Protein AF-C5BJY1-F1 (afdb_monomer_lite)

Secondary structure (DSSP, 8-state):
-THHHHHHHHHHHHHHHHHHHHHHHHHHHHHHHHHHHHHHHHHHHHHHHHHHHHT-S-HHHHHTTS-EE-SSS--EEEEE--SEEEEEETTEEEEEEEPPPEEEEEETTEEEEEES----

Organism: Teredinibacter turnerae (strain ATCC 39867 / T7901) (NCBI:txid377629)

Structure (mmCIF, N/CA/C/O backbone):
data_AF-C5BJY1-F1
#
_entry.id   AF-C5BJY1-F1
#
loop_
_atom_site.group_PDB
_atom_site.id
_atom_site.type_symbol
_atom_site.label_atom_id
_atom_site.label_alt_id
_atom_site.label_comp_id
_atom_site.label_asym_id
_atom_site.label_entity_id
_atom_site.label_seq_id
_atom_site.pdbx_PDB_ins_code
_atom_site.Cartn_x
_atom_site.Cartn_y
_atom_site.Cartn_z
_atom_site.occupancy
_atom_site.B_iso_or_equiv
_atom_site.auth_seq_id
_atom_site.auth_comp_id
_atom_site.auth_asym_id
_atom_site.auth_atom_id
_atom_site.pdbx_PDB_model_num
ATOM 1 N N . MET A 1 1 ? -63.557 2.359 29.647 1.00 51.09 1 MET A N 1
ATOM 2 C CA . MET A 1 1 ? -62.116 2.432 29.999 1.00 51.09 1 MET A CA 1
ATOM 3 C C . MET A 1 1 ? -61.158 1.785 28.974 1.0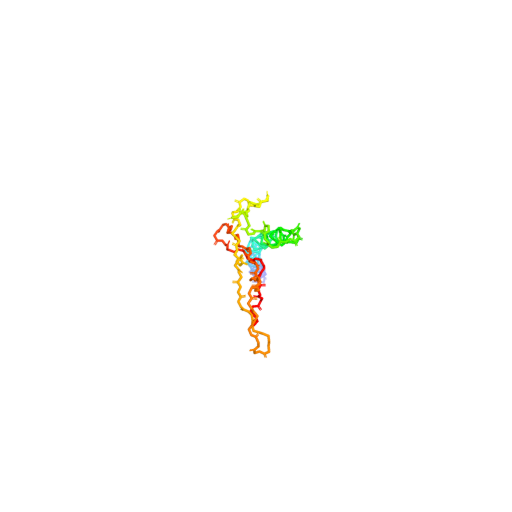0 51.09 1 MET A C 1
ATOM 5 O O . MET A 1 1 ? -59.962 1.796 29.220 1.00 51.09 1 MET A O 1
ATOM 9 N N . ARG A 1 2 ? -61.605 1.297 27.798 1.00 58.94 2 ARG A N 1
ATOM 10 C CA . ARG A 1 2 ? -60.735 0.612 26.803 1.00 58.94 2 ARG A CA 1
ATOM 11 C C . ARG A 1 2 ? -59.790 1.522 25.995 1.00 58.94 2 ARG A C 1
ATOM 13 O O . ARG A 1 2 ? -58.821 1.033 25.444 1.00 58.94 2 ARG A O 1
ATOM 20 N N . GLN A 1 3 ? -60.028 2.831 25.975 1.00 58.34 3 GLN A N 1
ATOM 21 C CA . GLN A 1 3 ? -59.289 3.786 25.134 1.00 58.34 3 GLN A CA 1
ATOM 22 C C . GLN A 1 3 ? -57.882 4.131 25.663 1.00 58.34 3 GLN A C 1
ATOM 24 O O . GLN A 1 3 ? -57.024 4.566 24.909 1.00 58.34 3 GLN A O 1
ATOM 29 N N . LYS A 1 4 ? -57.630 3.920 26.964 1.00 59.38 4 LYS A N 1
ATOM 30 C CA . LYS A 1 4 ? -56.322 4.182 27.592 1.00 59.38 4 LYS A CA 1
ATOM 31 C C . LYS A 1 4 ? -55.312 3.047 27.388 1.00 59.38 4 LYS A C 1
ATOM 33 O O . LYS A 1 4 ? -54.118 3.300 27.448 1.00 59.38 4 LYS A O 1
ATOM 38 N N . GLY A 1 5 ? -55.784 1.816 27.167 1.00 61.66 5 GLY A N 1
ATOM 39 C CA . GLY A 1 5 ? -54.913 0.653 26.952 1.00 61.66 5 GLY A CA 1
ATOM 40 C C . GLY A 1 5 ? -54.294 0.622 25.555 1.00 61.66 5 GLY A C 1
ATOM 41 O O . GLY A 1 5 ? -53.143 0.230 25.412 1.00 61.66 5 GLY A O 1
ATOM 42 N N . ASP A 1 6 ? -55.034 1.103 24.557 1.00 75.50 6 ASP A N 1
ATOM 43 C CA . ASP A 1 6 ? -54.599 1.137 23.156 1.00 75.50 6 ASP A CA 1
ATOM 44 C C . ASP A 1 6 ? -53.457 2.146 22.943 1.00 75.50 6 ASP A C 1
ATOM 46 O O . ASP A 1 6 ? -52.416 1.821 22.385 1.00 75.50 6 ASP A O 1
ATOM 50 N N . VAL A 1 7 ? -53.575 3.331 23.556 1.00 79.44 7 VAL A N 1
ATOM 51 C CA . VAL A 1 7 ? -52.530 4.374 23.554 1.00 79.44 7 VAL A CA 1
ATOM 52 C C . VAL A 1 7 ? -51.219 3.899 24.195 1.00 79.44 7 VAL A C 1
ATOM 54 O O . VAL A 1 7 ? -50.134 4.280 23.756 1.00 79.44 7 VAL A O 1
ATOM 57 N N . LEU A 1 8 ? -51.296 3.064 25.236 1.00 76.38 8 LEU A N 1
ATOM 58 C CA . LEU A 1 8 ? -50.106 2.506 25.885 1.00 76.38 8 LEU A CA 1
ATOM 59 C C . LEU A 1 8 ? -49.437 1.439 25.011 1.00 76.38 8 LEU A C 1
ATOM 61 O O . LEU A 1 8 ? -48.209 1.392 24.948 1.00 76.38 8 LEU A O 1
ATOM 65 N N . ALA A 1 9 ? -50.228 0.613 24.322 1.00 83.50 9 ALA A N 1
ATOM 66 C CA . ALA A 1 9 ? -49.716 -0.395 23.398 1.00 83.50 9 ALA A CA 1
ATOM 67 C C . ALA A 1 9 ? -49.049 0.250 22.173 1.00 83.50 9 ALA A C 1
ATOM 69 O O . ALA A 1 9 ? -47.955 -0.151 21.778 1.00 83.50 9 ALA A O 1
ATOM 70 N N . GLU A 1 10 ? -49.661 1.295 21.622 1.00 84.62 10 GLU A N 1
ATOM 71 C CA . GLU A 1 10 ? -49.144 2.017 20.461 1.00 84.62 10 GLU A CA 1
ATOM 72 C C . GLU A 1 10 ? -47.838 2.767 20.772 1.00 84.62 10 GLU A C 1
ATOM 74 O O . GLU A 1 10 ? -46.876 2.708 20.004 1.00 84.62 10 GLU A O 1
ATOM 79 N N . SER A 1 11 ? -47.742 3.368 21.963 1.00 88.19 11 SER A N 1
ATOM 80 C CA . SER A 1 11 ? -46.498 3.951 22.487 1.00 88.19 11 SER A CA 1
ATOM 81 C C . SER A 1 11 ? -45.375 2.912 22.627 1.00 88.19 11 SER A C 1
ATOM 83 O O . SER A 1 11 ? -44.235 3.156 22.220 1.00 88.19 11 SER A O 1
ATOM 85 N N . LEU A 1 12 ? -45.692 1.723 23.148 1.00 85.81 12 LEU A N 1
ATOM 86 C CA . LEU A 1 12 ? -44.715 0.653 23.357 1.00 85.81 12 LEU A CA 1
ATOM 87 C C . LEU A 1 12 ? -44.158 0.129 22.026 1.00 85.81 12 LEU A C 1
ATOM 89 O O . LEU A 1 12 ? -42.957 -0.118 21.915 1.00 85.81 12 LEU A O 1
ATOM 93 N N . ILE A 1 13 ? -45.004 0.040 20.999 1.00 89.56 13 ILE A N 1
ATOM 94 C CA . ILE A 1 13 ? -44.595 -0.311 19.634 1.00 89.56 13 ILE A CA 1
ATOM 95 C C . ILE A 1 13 ? -43.662 0.758 19.053 1.00 89.56 13 ILE A C 1
ATOM 97 O O . ILE A 1 13 ? -42.628 0.414 18.480 1.00 89.56 13 ILE A O 1
ATOM 101 N N . GLY A 1 14 ? -43.965 2.045 19.251 1.00 89.56 14 GLY A N 1
ATOM 102 C CA . GLY A 1 14 ? -43.097 3.141 18.810 1.00 89.56 14 GLY A CA 1
ATOM 103 C C . GLY A 1 14 ? -41.697 3.086 19.434 1.00 89.56 14 GLY A C 1
ATOM 104 O O . GLY A 1 14 ? -40.695 3.185 18.724 1.00 89.56 14 GLY A O 1
ATOM 105 N N . VAL A 1 15 ? -41.612 2.855 20.749 1.00 88.06 15 VAL A N 1
ATOM 106 C CA . VAL A 1 15 ? -40.328 2.716 21.462 1.00 88.06 15 VAL A CA 1
ATOM 107 C C . VAL A 1 15 ? -39.568 1.467 21.009 1.00 88.06 15 VAL A C 1
ATOM 109 O O . VAL A 1 15 ? -38.355 1.531 20.809 1.00 88.06 15 VAL A O 1
ATOM 112 N N . LEU A 1 16 ? -40.266 0.348 20.794 1.00 89.25 16 LEU A N 1
ATOM 113 C CA . LEU A 1 16 ? -39.666 -0.892 20.300 1.00 89.25 16 LEU A CA 1
ATOM 114 C C . LEU A 1 16 ? -39.041 -0.697 18.911 1.00 89.25 16 LEU A C 1
ATOM 116 O O . LEU A 1 16 ? -37.893 -1.080 18.689 1.00 89.25 16 LEU A O 1
ATOM 120 N N . LEU A 1 17 ? -39.769 -0.066 17.987 1.00 90.19 17 LEU A N 1
ATOM 121 C CA . LEU A 1 17 ? -39.278 0.211 16.637 1.00 90.19 17 LEU A CA 1
ATOM 122 C C . LEU A 1 17 ? -38.072 1.156 16.659 1.00 90.19 17 LEU A C 1
ATOM 124 O O . LEU A 1 17 ? -37.093 0.915 15.951 1.00 90.19 17 LEU A O 1
ATOM 128 N N . PHE A 1 18 ? -38.102 2.186 17.508 1.00 88.50 18 PHE A N 1
ATOM 129 C CA . PHE A 1 18 ? -36.979 3.110 17.663 1.00 88.50 18 PHE A CA 1
ATOM 130 C C . PHE A 1 18 ? -35.740 2.417 18.250 1.00 88.50 18 PHE A C 1
ATOM 132 O O . PHE A 1 18 ? -34.622 2.647 17.788 1.00 88.50 18 PHE A O 1
ATOM 139 N N . ALA A 1 19 ? -35.931 1.512 19.214 1.00 85.50 19 ALA A N 1
ATOM 140 C CA . ALA A 1 19 ? -34.852 0.716 19.790 1.00 85.50 19 ALA A CA 1
ATOM 141 C C . ALA A 1 19 ? -34.212 -0.225 18.754 1.00 85.50 19 ALA A C 1
ATOM 143 O O . ALA A 1 19 ? -32.987 -0.262 18.632 1.00 85.50 19 ALA A O 1
ATOM 144 N N . VAL A 1 20 ? -35.018 -0.939 17.958 1.00 85.81 20 VAL A N 1
ATOM 145 C CA . VAL A 1 20 ? -34.516 -1.837 16.900 1.00 85.81 20 VAL A CA 1
ATOM 146 C C . VAL A 1 20 ? -33.774 -1.051 15.814 1.00 85.81 20 VAL A C 1
ATOM 148 O O . VAL A 1 20 ? -32.679 -1.448 15.407 1.00 85.81 20 VAL A O 1
ATOM 151 N N . ALA A 1 21 ? -34.315 0.095 15.391 1.00 87.38 21 ALA A N 1
ATOM 152 C CA . ALA A 1 21 ? -33.650 0.977 14.435 1.00 87.38 21 ALA A CA 1
ATOM 153 C C . ALA A 1 21 ? -32.306 1.504 14.976 1.00 87.38 21 ALA A C 1
ATOM 155 O O . ALA A 1 21 ? -31.296 1.458 14.271 1.00 87.38 21 ALA A O 1
ATOM 156 N N . GLY A 1 22 ? -32.257 1.934 16.243 1.00 83.75 22 GLY A N 1
ATOM 157 C CA . GLY A 1 22 ? -31.037 2.435 16.887 1.00 83.75 22 GLY A CA 1
ATOM 158 C C . GLY A 1 22 ? -29.922 1.388 17.001 1.00 83.75 22 GLY A C 1
ATOM 159 O O . GLY A 1 22 ? -28.749 1.694 16.759 1.00 83.75 22 GLY A O 1
ATOM 160 N N . VAL A 1 23 ? -30.275 0.132 17.297 1.00 84.50 23 VAL A N 1
ATOM 161 C CA . VAL A 1 23 ? -29.317 -0.988 17.331 1.00 84.50 23 VAL A CA 1
ATOM 162 C C . VAL A 1 23 ? -28.776 -1.289 15.931 1.00 84.50 23 VAL A C 1
ATOM 164 O O . VAL A 1 23 ? -27.566 -1.457 15.765 1.00 84.50 23 VAL A O 1
ATOM 167 N N . GLY A 1 24 ? -29.643 -1.289 14.912 1.00 79.50 24 GLY A N 1
ATOM 168 C CA . GLY A 1 24 ? -29.240 -1.489 13.518 1.00 79.50 24 GLY A CA 1
ATOM 169 C C . GLY A 1 24 ? -28.226 -0.445 13.040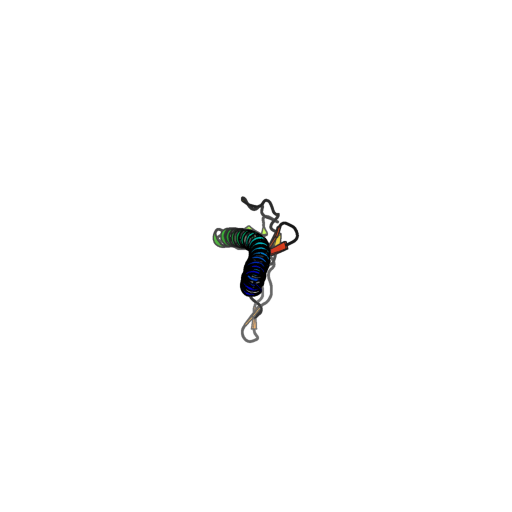 1.00 79.50 24 GLY A C 1
ATOM 170 O O . GLY A 1 24 ? -27.188 -0.797 12.476 1.00 79.50 24 GLY A O 1
ATOM 171 N N . ILE A 1 25 ? -28.476 0.834 13.338 1.00 78.44 25 ILE A N 1
ATOM 172 C CA . ILE A 1 25 ? -27.580 1.942 12.971 1.00 78.44 25 ILE A CA 1
ATOM 173 C C . ILE A 1 25 ? -26.233 1.814 13.690 1.00 78.44 25 ILE A C 1
ATOM 175 O O . ILE A 1 25 ? -25.186 1.966 13.063 1.00 78.44 25 ILE A O 1
ATOM 179 N N . SER A 1 26 ? -26.239 1.475 14.980 1.00 76.88 26 SER A N 1
ATOM 180 C CA . SER A 1 26 ? -25.014 1.318 15.777 1.00 76.88 26 SER A CA 1
ATOM 181 C C . SER A 1 26 ? -24.117 0.198 15.245 1.00 76.88 26 SER A C 1
ATOM 183 O O . SER A 1 26 ? -22.899 0.360 15.156 1.00 76.88 26 SER A O 1
ATOM 185 N N . HIS A 1 27 ? -24.713 -0.922 14.828 1.00 79.12 27 HIS A N 1
ATOM 186 C CA . HIS A 1 27 ? -23.973 -2.036 14.241 1.00 79.12 27 HIS A CA 1
ATOM 187 C C . HIS A 1 27 ? -23.325 -1.654 12.899 1.00 79.12 27 HIS A C 1
ATOM 189 O O . HIS A 1 27 ? -22.157 -1.966 12.654 1.00 79.12 27 HIS A O 1
ATOM 195 N N . VAL A 1 28 ? -24.055 -0.941 12.035 1.00 78.75 28 VAL A N 1
ATOM 196 C CA . VAL A 1 28 ? -23.514 -0.453 10.756 1.00 78.75 28 VAL A CA 1
ATOM 197 C C . VAL A 1 28 ? -22.426 0.597 10.988 1.00 78.75 28 VAL A C 1
ATOM 199 O O . VAL A 1 28 ? -21.365 0.511 10.374 1.00 78.75 28 VAL A O 1
ATOM 202 N N . ALA A 1 29 ? -22.626 1.529 11.921 1.00 74.69 29 ALA A N 1
ATOM 203 C CA . ALA A 1 29 ? -21.639 2.548 12.274 1.00 74.69 29 ALA A CA 1
ATOM 204 C C . ALA A 1 29 ? -20.333 1.932 12.804 1.00 74.69 29 ALA A C 1
ATOM 206 O O . ALA A 1 29 ? -19.245 2.363 12.419 1.00 74.69 29 ALA A O 1
ATOM 207 N N . ALA A 1 30 ? -20.420 0.878 13.623 1.00 74.62 30 ALA A N 1
ATOM 208 C CA . ALA A 1 30 ? -19.250 0.148 14.106 1.00 74.62 30 ALA A CA 1
ATOM 209 C C . ALA A 1 30 ? -18.460 -0.492 12.951 1.00 74.62 30 ALA A C 1
ATOM 211 O O . ALA A 1 30 ? -17.241 -0.337 12.870 1.00 74.62 30 ALA A O 1
ATOM 212 N N . LYS A 1 31 ? -19.151 -1.151 12.010 1.00 78.94 31 LYS A N 1
ATOM 213 C CA . LYS A 1 31 ? -18.526 -1.719 10.803 1.00 78.94 31 LYS A CA 1
ATOM 214 C C . LYS A 1 31 ? -17.915 -0.636 9.909 1.00 78.94 31 LYS A C 1
ATOM 216 O O . LYS A 1 31 ? -16.809 -0.817 9.406 1.00 78.94 31 LYS A O 1
ATOM 221 N N . MET A 1 32 ? -18.599 0.496 9.745 1.00 78.31 32 MET A N 1
ATOM 222 C CA . MET A 1 32 ? -18.110 1.634 8.965 1.00 78.31 32 MET A CA 1
ATOM 223 C C . MET A 1 32 ? -16.859 2.263 9.579 1.00 78.31 32 MET A C 1
ATOM 225 O O . MET A 1 32 ? -15.942 2.596 8.840 1.00 78.31 32 MET A O 1
ATOM 229 N N . SER A 1 33 ? -16.782 2.390 10.904 1.00 77.94 33 SER A N 1
ATOM 230 C CA . SER A 1 33 ? -15.594 2.916 11.592 1.00 77.94 33 SER A CA 1
ATOM 231 C C . SER A 1 33 ? -14.353 2.053 11.333 1.00 77.94 33 SER A C 1
ATOM 233 O O . SER A 1 33 ? -13.279 2.572 11.020 1.00 77.94 33 SER A O 1
ATOM 235 N N . VAL A 1 34 ? -14.514 0.725 11.367 1.00 79.06 34 VAL A N 1
ATOM 236 C CA . VAL A 1 34 ? -13.440 -0.219 11.018 1.00 79.06 34 VAL A CA 1
ATOM 237 C C . VAL A 1 34 ? -13.048 -0.071 9.546 1.00 79.06 34 VAL A C 1
ATOM 239 O O . VAL A 1 34 ? -11.877 0.146 9.251 1.00 79.06 34 VAL A O 1
ATOM 242 N N . ALA A 1 35 ? -14.020 -0.062 8.630 1.00 76.50 35 ALA A N 1
ATOM 243 C CA . ALA A 1 35 ? -13.751 0.114 7.202 1.00 76.50 35 ALA A CA 1
ATOM 244 C C . ALA A 1 35 ? -13.069 1.461 6.886 1.00 76.50 35 ALA A C 1
ATOM 246 O O . ALA A 1 35 ? -12.182 1.533 6.038 1.00 76.50 35 ALA A O 1
ATOM 247 N N . GLN A 1 36 ? -13.441 2.538 7.585 1.00 77.31 36 GLN A N 1
ATOM 248 C CA . GLN A 1 36 ? -12.791 3.843 7.452 1.00 77.31 36 GLN A CA 1
ATOM 249 C C . GLN A 1 36 ? -11.342 3.810 7.932 1.00 77.31 36 GLN A C 1
ATOM 251 O O . GLN A 1 36 ? -10.480 4.423 7.301 1.00 77.31 36 GLN A O 1
ATOM 256 N N . ARG A 1 37 ? -11.060 3.115 9.039 1.00 81.25 37 ARG A N 1
ATOM 257 C CA . ARG A 1 37 ? -9.693 2.938 9.536 1.00 81.25 37 ARG A CA 1
ATOM 258 C C . ARG A 1 37 ? -8.841 2.175 8.526 1.00 81.25 37 ARG A C 1
ATOM 260 O O . ARG A 1 37 ? -7.754 2.643 8.198 1.00 81.25 37 ARG A O 1
ATOM 267 N N . ASP A 1 38 ? -9.351 1.069 7.998 1.00 80.19 38 ASP A N 1
ATOM 268 C CA . ASP A 1 38 ? -8.624 0.242 7.031 1.00 80.19 38 ASP A CA 1
ATOM 269 C C . ASP A 1 38 ? -8.369 1.001 5.725 1.00 80.19 38 ASP A C 1
ATOM 271 O O . ASP A 1 38 ? -7.263 0.972 5.186 1.00 80.19 38 ASP A O 1
ATOM 275 N N . ASN A 1 39 ? -9.348 1.781 5.258 1.00 80.25 39 ASN A N 1
ATOM 276 C CA . ASN A 1 39 ? -9.182 2.594 4.057 1.00 80.25 39 ASN A CA 1
ATOM 277 C C . ASN A 1 39 ? -8.144 3.716 4.248 1.00 80.25 39 ASN A C 1
ATOM 279 O O . ASN A 1 39 ? -7.355 3.996 3.347 1.00 80.25 39 ASN A O 1
ATOM 283 N N . LYS A 1 40 ? -8.087 4.336 5.437 1.00 83.50 40 LYS A N 1
ATOM 284 C CA . LYS A 1 40 ? -7.040 5.321 5.765 1.00 83.50 40 LYS A CA 1
ATOM 285 C C . LYS A 1 40 ? -5.649 4.695 5.722 1.00 83.50 40 LYS A C 1
ATOM 287 O O . LYS A 1 40 ? -4.750 5.285 5.129 1.00 83.50 40 LYS A O 1
ATOM 292 N N . VAL A 1 41 ? -5.487 3.501 6.297 1.00 84.69 41 VAL A N 1
ATOM 293 C CA . VAL A 1 41 ? -4.219 2.756 6.243 1.00 84.69 41 VAL A CA 1
ATOM 294 C C . VAL A 1 41 ? -3.853 2.444 4.794 1.00 84.69 41 VAL A C 1
ATOM 296 O O . VAL A 1 41 ? -2.732 2.725 4.383 1.00 84.69 41 VAL A O 1
ATOM 299 N N . HIS A 1 42 ? -4.804 1.962 3.992 1.00 82.75 42 HIS A N 1
ATOM 300 C CA . HIS A 1 42 ? -4.567 1.669 2.580 1.00 82.75 42 HIS A CA 1
ATOM 301 C C . HIS A 1 42 ? -4.069 2.891 1.806 1.00 82.75 42 HIS A C 1
ATOM 303 O O . HIS A 1 42 ? -3.052 2.816 1.117 1.00 82.75 42 HIS A O 1
ATOM 309 N N . GLN A 1 43 ? -4.739 4.036 1.950 1.00 84.88 43 GLN A N 1
ATOM 310 C CA . GLN A 1 43 ? -4.313 5.257 1.268 1.00 84.88 43 GLN A CA 1
ATOM 311 C C . GLN A 1 43 ? -2.944 5.749 1.735 1.00 84.88 43 GLN A C 1
ATOM 313 O O . GLN A 1 43 ? -2.161 6.230 0.917 1.00 84.88 43 GLN A O 1
ATOM 318 N N . GLN A 1 44 ? -2.631 5.602 3.022 1.00 85.62 44 GLN A N 1
ATOM 319 C CA . GLN A 1 44 ? -1.326 5.973 3.556 1.00 85.62 44 GLN A CA 1
ATOM 320 C C . GLN A 1 44 ? -0.212 5.086 2.979 1.00 85.62 44 GLN A C 1
ATOM 322 O O . GLN A 1 44 ? 0.787 5.613 2.492 1.00 85.62 44 GLN A O 1
ATOM 327 N N . VAL A 1 45 ? -0.421 3.763 2.955 1.00 84.94 45 VAL A N 1
ATOM 328 C CA . VAL A 1 45 ? 0.519 2.783 2.382 1.00 84.94 45 VAL A CA 1
ATOM 329 C C . VAL A 1 45 ? 0.765 3.057 0.906 1.00 84.94 45 VAL A C 1
ATOM 331 O O . VAL A 1 45 ? 1.910 3.184 0.477 1.00 84.94 45 VAL A O 1
ATOM 334 N N . VAL A 1 46 ? -0.302 3.232 0.128 1.00 85.44 46 VAL A N 1
ATOM 335 C CA . VAL A 1 46 ? -0.195 3.524 -1.305 1.00 85.44 46 VAL A CA 1
ATOM 336 C C . VAL A 1 46 ? 0.514 4.855 -1.557 1.00 85.44 46 VAL A C 1
ATOM 338 O O . VAL A 1 46 ? 1.349 4.932 -2.458 1.00 85.44 46 VAL A O 1
ATOM 341 N N . ASN A 1 47 ? 0.224 5.898 -0.775 1.00 86.38 47 ASN A N 1
ATOM 342 C CA . ASN A 1 47 ? 0.879 7.195 -0.939 1.00 86.38 47 ASN A CA 1
ATOM 343 C C . ASN A 1 47 ? 2.362 7.157 -0.570 1.00 86.38 47 ASN A C 1
ATOM 345 O O . ASN A 1 47 ? 3.157 7.798 -1.254 1.00 86.38 47 ASN A O 1
ATOM 349 N N . GLU A 1 48 ? 2.758 6.406 0.456 1.00 85.00 48 GLU A N 1
ATOM 350 C CA . GLU A 1 48 ? 4.176 6.252 0.785 1.00 85.00 48 GLU A CA 1
ATOM 351 C C . GLU A 1 48 ? 4.913 5.452 -0.287 1.00 85.00 48 GLU A C 1
ATOM 353 O O . GLU A 1 48 ? 5.945 5.909 -0.772 1.00 85.00 48 GLU A O 1
ATOM 358 N N . LEU A 1 49 ? 4.360 4.316 -0.725 1.00 81.56 49 LEU A N 1
ATOM 359 C CA . LEU A 1 49 ? 4.931 3.529 -1.821 1.00 81.56 49 LEU A CA 1
ATOM 360 C C . LEU A 1 49 ? 5.077 4.384 -3.084 1.00 81.56 49 LEU A C 1
ATOM 362 O O . LEU A 1 49 ? 6.138 4.413 -3.704 1.00 81.56 49 LEU A O 1
ATOM 366 N N . ARG A 1 50 ? 4.045 5.162 -3.424 1.00 83.25 50 ARG A N 1
ATOM 367 C CA . ARG A 1 50 ? 4.082 6.113 -4.539 1.00 83.25 50 ARG A CA 1
ATOM 368 C C . ARG A 1 50 ? 5.140 7.198 -4.337 1.00 83.25 50 ARG A C 1
ATOM 370 O O . ARG A 1 50 ? 5.862 7.501 -5.278 1.00 83.25 50 ARG A O 1
ATOM 377 N N . SER A 1 51 ? 5.254 7.765 -3.140 1.00 83.00 51 SER A N 1
ATOM 378 C CA . SER A 1 51 ? 6.273 8.768 -2.809 1.00 83.00 51 SER A CA 1
ATOM 379 C C . SER A 1 51 ? 7.687 8.202 -2.958 1.00 83.00 51 SER A C 1
ATOM 381 O O . SER A 1 51 ? 8.552 8.857 -3.531 1.00 83.00 51 SER A O 1
ATOM 383 N N . LYS A 1 52 ? 7.926 6.955 -2.534 1.00 77.62 52 LYS A N 1
ATOM 384 C CA . LYS A 1 52 ? 9.224 6.274 -2.691 1.00 77.62 52 LYS A CA 1
ATOM 385 C C . LYS A 1 52 ? 9.567 6.000 -4.161 1.00 77.62 52 LYS A C 1
ATOM 387 O O . LYS A 1 52 ? 10.748 6.002 -4.500 1.00 77.62 52 LYS A O 1
ATOM 392 N N . VAL A 1 53 ? 8.561 5.798 -5.018 1.00 77.56 53 VAL A N 1
ATOM 393 C CA . VAL A 1 53 ? 8.739 5.706 -6.478 1.00 77.56 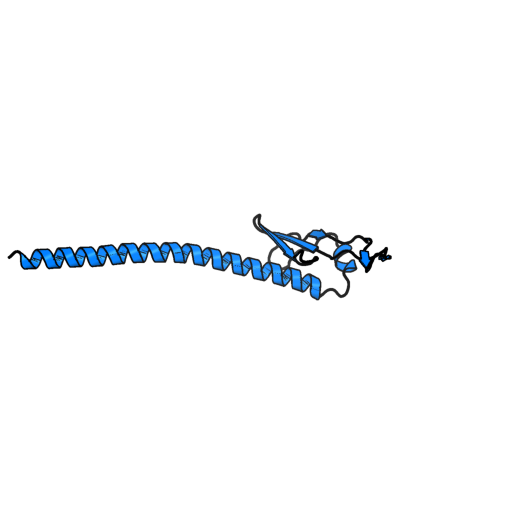53 VAL A CA 1
ATOM 394 C C . VAL A 1 53 ? 9.034 7.074 -7.087 1.00 77.56 53 VAL A C 1
ATOM 396 O O . VAL A 1 53 ? 9.981 7.199 -7.848 1.00 77.56 53 VAL A O 1
ATOM 399 N N . GLN A 1 54 ? 8.251 8.102 -6.746 1.00 76.44 54 GLN A N 1
ATOM 400 C CA . GLN A 1 54 ? 8.373 9.439 -7.341 1.00 76.44 54 GLN A CA 1
ATOM 401 C C . GLN A 1 54 ? 9.638 10.186 -6.905 1.00 76.44 54 GLN A C 1
ATOM 403 O O . GLN A 1 54 ? 10.220 10.912 -7.702 1.00 76.44 54 GLN A O 1
ATOM 408 N N . ASN A 1 55 ? 10.073 10.017 -5.653 1.00 72.38 55 ASN A N 1
ATOM 409 C CA . ASN A 1 55 ? 11.255 10.699 -5.117 1.00 72.38 55 ASN A CA 1
ATOM 410 C C . ASN A 1 55 ? 12.584 10.104 -5.600 1.00 72.38 55 ASN A C 1
ATOM 412 O O . ASN A 1 55 ? 13.642 10.619 -5.240 1.00 72.38 55 ASN A O 1
ATOM 416 N N . ARG A 1 56 ? 12.568 9.022 -6.384 1.00 67.50 56 ARG A N 1
ATOM 417 C CA . ARG A 1 56 ? 13.782 8.458 -6.975 1.00 67.50 56 ARG A CA 1
ATOM 418 C C . ARG A 1 56 ? 13.822 8.779 -8.459 1.00 67.50 56 ARG A C 1
ATOM 420 O O . ARG A 1 56 ? 12.889 8.473 -9.190 1.00 67.50 56 ARG A O 1
ATOM 427 N N . ALA A 1 57 ? 14.924 9.399 -8.872 1.00 54.41 57 ALA A N 1
ATOM 428 C CA . ALA A 1 57 ? 15.150 9.816 -10.251 1.00 54.41 57 ALA A CA 1
ATOM 429 C C . ALA A 1 57 ? 15.217 8.624 -11.224 1.00 54.41 57 ALA A C 1
ATOM 431 O O . ALA A 1 57 ? 14.799 8.762 -12.368 1.00 54.41 57 ALA A O 1
ATOM 432 N N . ASP A 1 58 ? 15.672 7.455 -10.750 1.00 59.25 58 ASP A N 1
ATOM 433 C CA . ASP A 1 58 ? 15.925 6.280 -11.587 1.00 59.25 58 ASP A CA 1
ATOM 434 C C . ASP A 1 58 ? 15.390 4.982 -10.965 1.00 59.25 58 ASP A C 1
ATOM 436 O O . ASP A 1 58 ? 15.636 4.674 -9.791 1.00 59.25 58 ASP A O 1
ATOM 440 N N . SER A 1 59 ? 14.729 4.166 -11.791 1.00 63.50 59 SER A N 1
ATOM 441 C CA . SER A 1 59 ? 14.235 2.820 -11.457 1.00 63.50 59 SER A CA 1
ATOM 442 C C . SER A 1 59 ? 15.346 1.860 -11.021 1.00 63.50 59 SER A C 1
ATOM 444 O O . SER A 1 59 ? 15.118 0.973 -10.203 1.00 63.50 59 SER A O 1
ATOM 446 N N . THR A 1 60 ? 16.577 2.079 -11.477 1.00 64.75 60 THR A N 1
ATOM 447 C CA . THR A 1 60 ? 17.765 1.288 -11.125 1.00 64.75 60 THR A CA 1
ATOM 448 C C . THR A 1 60 ? 18.104 1.367 -9.636 1.00 64.75 60 THR A C 1
ATOM 450 O O . THR A 1 60 ? 18.545 0.383 -9.045 1.00 64.75 60 THR A O 1
ATOM 453 N N . SER A 1 61 ? 17.850 2.518 -9.005 1.00 69.25 61 SER A N 1
ATOM 454 C CA . SER A 1 61 ? 18.080 2.711 -7.567 1.00 69.25 61 SER A CA 1
ATOM 455 C C . SER A 1 61 ? 17.045 1.996 -6.690 1.00 69.25 61 SER A C 1
ATOM 457 O O . SER A 1 61 ? 17.322 1.701 -5.529 1.00 69.25 61 SER A O 1
ATOM 459 N N . LEU A 1 62 ? 15.864 1.689 -7.242 1.00 74.12 62 LEU A N 1
ATOM 460 C CA . LEU A 1 62 ? 14.864 0.842 -6.588 1.00 74.12 62 LEU A CA 1
ATOM 461 C C . LEU A 1 62 ? 15.284 -0.632 -6.622 1.00 74.12 62 LEU A C 1
ATOM 463 O O . LEU A 1 62 ? 15.046 -1.372 -5.675 1.00 74.12 62 LEU A O 1
ATOM 467 N N . CYS A 1 63 ? 15.949 -1.029 -7.699 1.00 77.62 63 CYS A N 1
ATOM 468 C CA . CYS A 1 63 ? 16.341 -2.403 -7.970 1.00 77.62 63 CYS A CA 1
ATOM 469 C C . CYS A 1 63 ? 17.636 -2.844 -7.284 1.00 77.62 63 CYS A C 1
ATOM 471 O O . CYS A 1 63 ? 17.800 -4.025 -6.993 1.00 77.62 63 CYS A O 1
ATOM 473 N N . SER A 1 64 ? 18.554 -1.918 -6.998 1.00 73.00 64 SER A N 1
ATOM 474 C CA . SER A 1 64 ? 19.834 -2.249 -6.360 1.00 73.00 64 SER A CA 1
ATOM 475 C C . SER A 1 64 ? 19.733 -2.516 -4.857 1.00 73.00 64 SER A C 1
ATOM 477 O O . SER A 1 64 ? 20.614 -3.161 -4.295 1.00 73.00 64 SER A O 1
ATOM 479 N N . ALA A 1 65 ? 18.687 -2.019 -4.192 1.00 67.00 65 ALA A N 1
ATOM 480 C CA . ALA A 1 65 ? 18.582 -2.080 -2.737 1.00 67.00 65 ALA A CA 1
ATOM 481 C C . ALA A 1 65 ? 17.916 -3.361 -2.206 1.00 67.00 65 ALA A C 1
ATOM 483 O O . ALA A 1 65 ? 17.902 -3.562 -0.998 1.00 67.00 65 ALA A O 1
ATOM 484 N N . GLY A 1 66 ? 17.358 -4.218 -3.073 1.00 60.12 66 GLY A N 1
ATOM 485 C CA . GLY A 1 66 ? 16.817 -5.538 -2.706 1.00 60.12 66 GLY A CA 1
ATOM 486 C C . GLY A 1 66 ? 15.573 -5.542 -1.804 1.00 60.12 66 GLY A C 1
ATOM 487 O O . GLY A 1 66 ? 14.990 -6.595 -1.590 1.00 60.12 66 GLY A O 1
ATOM 488 N N . GLY A 1 67 ? 15.146 -4.382 -1.312 1.00 64.88 67 GLY A N 1
ATOM 489 C CA . GLY A 1 67 ? 13.967 -4.205 -0.478 1.00 64.88 67 GLY A CA 1
ATOM 490 C C . GLY A 1 67 ? 14.070 -2.902 0.308 1.00 64.88 67 GLY A C 1
ATOM 491 O O . GLY A 1 67 ? 15.166 -2.431 0.616 1.00 64.88 67 GLY A O 1
ATOM 492 N N . PHE A 1 68 ? 12.936 -2.274 0.610 1.00 72.00 68 PHE A N 1
ATOM 493 C CA . PHE A 1 68 ? 12.918 -1.027 1.379 1.00 72.00 68 PHE A CA 1
ATOM 494 C C . PHE A 1 68 ? 12.040 -1.156 2.612 1.00 72.00 68 PHE A C 1
ATOM 496 O O . PHE A 1 68 ? 10.948 -1.713 2.548 1.00 72.00 68 PHE A O 1
ATOM 503 N N . ALA A 1 69 ? 12.495 -0.575 3.718 1.00 69.38 69 ALA A N 1
ATOM 504 C CA . ALA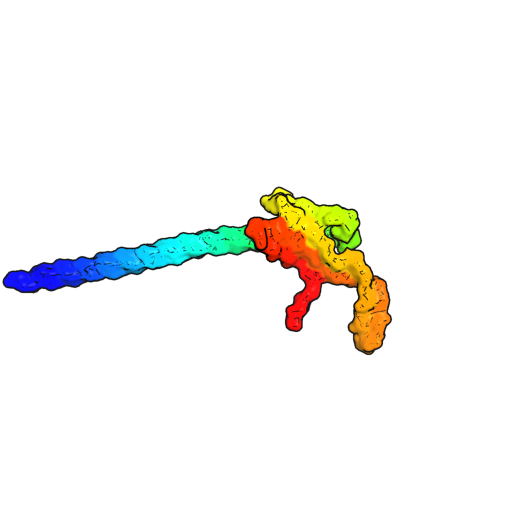 A 1 69 ? 11.641 -0.331 4.866 1.00 69.38 69 ALA A CA 1
ATOM 505 C C . ALA A 1 69 ? 10.816 0.942 4.631 1.00 69.38 69 ALA A C 1
ATOM 507 O O . ALA A 1 69 ? 11.330 1.970 4.174 1.00 69.38 69 ALA A O 1
ATOM 508 N N . THR A 1 70 ? 9.529 0.867 4.946 1.00 71.06 70 THR A N 1
ATOM 509 C CA . THR A 1 70 ? 8.651 2.035 5.073 1.00 71.06 70 THR A CA 1
ATOM 510 C C . THR A 1 70 ? 8.843 2.677 6.441 1.00 71.06 70 THR A C 1
ATOM 512 O O . THR A 1 70 ? 8.928 1.964 7.443 1.00 71.06 70 THR A O 1
ATOM 515 N N . ASP A 1 71 ? 8.835 4.004 6.497 1.00 73.31 71 ASP A N 1
ATOM 516 C CA . ASP A 1 71 ? 9.079 4.756 7.730 1.00 73.31 71 ASP A CA 1
ATOM 517 C C . ASP A 1 71 ? 7.863 4.702 8.675 1.00 73.31 71 ASP A C 1
ATOM 519 O O . ASP A 1 71 ? 8.017 4.751 9.894 1.00 73.31 71 ASP A O 1
ATOM 523 N N . ASN A 1 72 ? 6.645 4.564 8.131 1.00 71.38 72 ASN A N 1
ATOM 524 C CA . ASN A 1 72 ? 5.407 4.670 8.916 1.00 71.38 72 ASN A CA 1
ATOM 525 C C . ASN A 1 72 ? 4.748 3.333 9.280 1.00 71.38 72 ASN A C 1
ATOM 527 O O . ASN A 1 72 ? 3.941 3.282 10.208 1.00 71.38 72 ASN A O 1
ATOM 531 N N . PHE A 1 73 ? 5.027 2.256 8.551 1.00 72.50 73 PHE A N 1
ATOM 532 C CA . PHE A 1 73 ? 4.337 0.978 8.737 1.00 72.50 73 PHE A CA 1
ATOM 533 C C . PHE A 1 73 ? 5.281 -0.157 8.400 1.00 72.50 73 PHE A C 1
ATOM 535 O O . PHE A 1 73 ? 5.091 -0.749 7.358 1.00 72.50 73 PHE A O 1
ATOM 542 N N . GLY A 1 74 ? 6.277 -0.401 9.269 1.00 69.88 74 GLY A N 1
ATOM 543 C CA . GLY A 1 74 ? 7.443 -1.304 9.148 1.00 69.88 74 GLY A CA 1
ATOM 544 C C . GLY A 1 74 ? 7.258 -2.642 8.420 1.00 69.88 74 GLY A C 1
ATOM 545 O O . GLY A 1 74 ? 7.495 -3.705 8.983 1.00 69.88 74 GLY A O 1
ATOM 546 N N . ALA A 1 75 ? 6.850 -2.571 7.164 1.00 73.81 75 ALA A N 1
ATOM 547 C CA . ALA A 1 75 ? 6.592 -3.641 6.241 1.00 73.81 75 ALA A CA 1
ATOM 548 C C . ALA A 1 75 ? 7.738 -3.629 5.245 1.00 73.81 75 ALA A C 1
ATOM 550 O O . ALA A 1 75 ? 8.183 -2.574 4.779 1.00 73.81 75 ALA A O 1
ATOM 551 N N . GLU A 1 76 ? 8.217 -4.824 4.945 1.00 74.25 76 GLU A N 1
ATOM 552 C CA . GLU A 1 76 ? 9.208 -5.019 3.910 1.00 74.25 76 GLU A CA 1
ATOM 553 C C . GLU A 1 76 ? 8.545 -4.785 2.552 1.00 74.25 76 GLU A C 1
ATOM 555 O O . GLU A 1 76 ? 7.501 -5.367 2.237 1.00 74.25 76 GLU A O 1
ATOM 560 N N . VAL A 1 77 ? 9.124 -3.867 1.781 1.00 80.81 77 VAL A N 1
ATOM 561 C CA . VAL A 1 77 ? 8.694 -3.574 0.419 1.00 80.81 77 VAL A CA 1
ATOM 562 C C . VAL A 1 77 ? 9.566 -4.363 -0.537 1.00 80.81 77 VAL A C 1
ATOM 564 O O . VAL A 1 77 ? 10.766 -4.113 -0.630 1.00 80.81 77 VAL A O 1
ATOM 567 N N . GLU A 1 78 ? 8.944 -5.266 -1.277 1.00 82.81 78 GLU A N 1
ATOM 568 C CA . GLU A 1 78 ? 9.557 -6.006 -2.369 1.00 82.81 78 GLU A CA 1
ATOM 569 C C . GLU A 1 78 ? 9.490 -5.187 -3.665 1.00 82.81 78 GLU A C 1
ATOM 571 O O . GLU A 1 78 ? 8.497 -4.506 -3.947 1.00 82.81 78 GLU A O 1
ATOM 576 N N . VAL A 1 79 ? 10.555 -5.258 -4.463 1.00 83.56 79 VAL A N 1
ATOM 577 C CA . VAL A 1 79 ? 10.670 -4.563 -5.748 1.00 83.56 79 VAL A CA 1
ATOM 578 C C . VAL A 1 79 ? 10.785 -5.593 -6.862 1.00 83.56 79 VAL A C 1
ATOM 580 O O . VAL A 1 79 ? 11.681 -6.431 -6.854 1.00 83.56 79 VAL A O 1
ATOM 583 N N . ALA A 1 80 ? 9.896 -5.505 -7.847 1.00 82.75 80 ALA A N 1
ATOM 584 C CA . ALA A 1 80 ? 9.881 -6.357 -9.029 1.00 82.75 80 ALA A CA 1
ATOM 585 C C . ALA A 1 80 ? 9.968 -5.523 -10.317 1.00 82.75 80 ALA A C 1
ATOM 587 O O . ALA A 1 80 ? 9.640 -4.337 -10.328 1.00 82.75 80 ALA A O 1
ATOM 588 N N . GLY A 1 81 ? 10.362 -6.159 -11.426 1.00 80.25 81 GLY A N 1
ATOM 589 C CA . GLY A 1 81 ? 10.481 -5.490 -12.731 1.00 80.25 81 GLY A CA 1
ATOM 590 C C . GLY A 1 81 ? 11.829 -4.805 -12.955 1.00 80.25 81 GLY A C 1
ATOM 591 O O . GLY A 1 81 ? 11.902 -3.824 -13.681 1.00 80.25 81 GLY A O 1
ATOM 592 N N . CYS A 1 82 ? 12.883 -5.324 -12.329 1.00 80.31 82 CYS A N 1
ATOM 593 C CA . CYS A 1 82 ? 14.246 -4.803 -12.427 1.00 80.31 82 CYS A CA 1
ATOM 594 C C . CYS A 1 82 ? 15.047 -5.340 -13.617 1.00 80.31 82 CYS A C 1
ATOM 596 O O . CYS A 1 82 ? 16.168 -4.900 -13.857 1.00 80.31 82 CYS A O 1
ATOM 598 N N . ASP A 1 83 ? 14.467 -6.283 -14.355 1.00 82.75 83 ASP A N 1
ATOM 599 C CA . ASP A 1 83 ? 15.076 -6.887 -15.531 1.00 82.75 83 ASP A CA 1
ATOM 600 C C . ASP A 1 83 ? 14.710 -6.126 -16.806 1.00 82.75 83 ASP A C 1
ATOM 602 O O . ASP A 1 83 ? 13.685 -5.440 -16.893 1.00 82.75 83 ASP A O 1
ATOM 606 N N . LEU A 1 84 ? 15.527 -6.324 -17.834 1.00 83.50 84 LEU A N 1
ATOM 607 C CA . LEU A 1 84 ? 15.222 -5.889 -19.188 1.00 83.50 84 LEU A CA 1
ATOM 608 C C . LEU A 1 84 ? 14.287 -6.895 -19.875 1.00 83.50 84 LEU A C 1
ATOM 610 O O . LEU A 1 84 ? 14.300 -8.093 -19.594 1.00 83.50 84 LEU A O 1
ATOM 614 N N . THR A 1 85 ? 13.462 -6.404 -20.791 1.00 84.31 85 THR A N 1
ATOM 615 C CA . THR A 1 85 ? 12.544 -7.191 -21.616 1.00 84.31 85 THR A CA 1
ATOM 616 C C . THR A 1 85 ? 12.597 -6.725 -23.064 1.00 84.31 85 THR A C 1
ATOM 618 O O . THR A 1 85 ? 13.118 -5.659 -23.386 1.00 84.31 85 THR A O 1
ATOM 621 N N . THR A 1 86 ? 12.019 -7.522 -23.955 1.00 84.25 86 THR A N 1
ATOM 622 C CA . THR A 1 86 ? 11.704 -7.102 -25.317 1.00 84.25 86 THR A CA 1
ATOM 623 C C . THR A 1 86 ? 10.305 -6.485 -25.368 1.00 84.25 86 THR A C 1
ATOM 625 O O . THR A 1 86 ? 9.366 -7.008 -24.763 1.00 84.25 86 THR A O 1
ATOM 628 N N . ALA A 1 87 ? 10.153 -5.368 -26.079 1.00 82.38 87 ALA A N 1
ATOM 629 C CA . ALA A 1 87 ? 8.861 -4.744 -26.367 1.00 82.38 87 ALA A CA 1
ATOM 630 C C . ALA A 1 87 ? 8.603 -4.756 -27.876 1.00 82.38 87 ALA A C 1
ATOM 632 O O . ALA A 1 87 ? 9.520 -4.523 -28.659 1.00 82.38 87 ALA A O 1
ATOM 633 N N . SER A 1 88 ? 7.365 -5.015 -28.302 1.00 84.69 88 SER A N 1
ATOM 634 C CA . SER A 1 88 ? 6.989 -4.913 -29.715 1.00 84.69 88 SER A CA 1
ATOM 635 C C . SER A 1 88 ? 6.228 -3.617 -29.962 1.00 84.69 88 SER A C 1
ATOM 637 O O . SER A 1 88 ? 5.153 -3.417 -29.398 1.00 84.69 88 SER A O 1
ATOM 639 N N . VAL A 1 89 ? 6.770 -2.743 -30.809 1.00 83.69 89 VAL A N 1
ATOM 640 C CA . VAL A 1 89 ? 6.093 -1.519 -31.258 1.00 83.69 89 VAL A CA 1
ATOM 641 C C . VAL A 1 89 ? 5.872 -1.645 -32.758 1.00 83.69 89 VAL A C 1
ATOM 643 O O . VAL A 1 89 ? 6.819 -1.615 -33.538 1.00 83.69 89 VAL A O 1
ATOM 646 N N . GLY A 1 90 ? 4.620 -1.859 -33.168 1.00 82.38 90 GLY A N 1
ATOM 647 C CA . GLY A 1 90 ? 4.273 -1.997 -34.587 1.00 82.38 90 GLY A CA 1
ATOM 648 C C . GLY A 1 90 ? 4.929 -3.197 -35.287 1.00 82.38 90 GLY A C 1
ATOM 649 O O . GLY A 1 90 ? 5.272 -3.099 -36.459 1.00 82.38 90 GLY A O 1
ATOM 650 N N . GLY A 1 91 ? 5.141 -4.314 -34.580 1.00 84.56 91 GLY A N 1
ATOM 651 C CA . GLY A 1 91 ? 5.754 -5.528 -35.138 1.00 84.56 91 GLY A CA 1
ATOM 652 C C . GLY A 1 91 ? 7.287 -5.546 -35.120 1.00 84.56 91 GLY A C 1
ATOM 653 O O . GLY A 1 91 ? 7.877 -6.591 -35.383 1.00 84.56 91 GLY A O 1
ATOM 654 N N . LEU A 1 92 ? 7.940 -4.441 -34.742 1.00 87.38 92 LEU A N 1
ATOM 655 C CA . LEU A 1 92 ? 9.380 -4.398 -34.495 1.00 87.38 92 LEU A CA 1
ATOM 656 C C . LEU A 1 92 ? 9.665 -4.744 -33.031 1.00 87.38 92 LEU A C 1
ATOM 658 O O . LEU A 1 92 ? 9.143 -4.091 -32.127 1.00 87.38 92 LEU A O 1
ATOM 662 N N . ALA A 1 93 ? 10.483 -5.771 -32.799 1.00 85.75 93 ALA A N 1
ATOM 663 C CA . ALA A 1 93 ? 10.955 -6.120 -31.465 1.00 85.75 93 ALA A CA 1
ATOM 664 C C . ALA A 1 93 ? 12.133 -5.217 -31.073 1.00 85.75 93 ALA A C 1
ATOM 666 O O . ALA A 1 93 ? 13.170 -5.214 -31.732 1.00 85.75 93 ALA A O 1
ATOM 667 N N . ILE A 1 94 ? 11.962 -4.468 -29.991 1.00 88.12 94 ILE A N 1
ATOM 668 C CA . ILE A 1 94 ? 12.991 -3.650 -29.355 1.00 88.12 94 ILE A CA 1
ATOM 669 C C . ILE A 1 94 ? 13.495 -4.438 -28.146 1.00 88.12 94 ILE A C 1
ATOM 671 O O . ILE A 1 94 ? 12.699 -4.766 -27.265 1.00 88.12 94 ILE A O 1
ATOM 675 N N . SER A 1 95 ? 14.783 -4.788 -28.123 1.00 88.25 95 SER A N 1
ATOM 676 C CA . SER A 1 95 ? 15.438 -5.411 -26.966 1.00 88.25 95 SER A CA 1
ATOM 677 C C . SER A 1 95 ? 15.858 -4.368 -25.932 1.00 88.25 95 SER A C 1
ATOM 679 O O . SER A 1 95 ? 15.833 -3.170 -26.203 1.00 88.25 95 SER A O 1
ATOM 681 N N . ASP A 1 96 ? 16.228 -4.838 -24.740 1.00 82.69 96 ASP A N 1
ATOM 682 C CA . ASP A 1 96 ? 16.812 -4.006 -23.680 1.00 82.69 96 ASP A CA 1
ATOM 683 C C . ASP A 1 96 ? 15.882 -2.900 -23.153 1.00 82.69 96 ASP A C 1
ATOM 685 O O . ASP A 1 96 ? 16.317 -1.855 -22.670 1.00 82.69 96 ASP A O 1
ATOM 689 N N . VAL A 1 97 ? 14.570 -3.140 -23.210 1.00 82.69 97 VAL A N 1
ATOM 690 C CA . VAL A 1 97 ? 13.564 -2.231 -22.661 1.00 82.69 97 VAL A CA 1
ATOM 691 C C . VAL A 1 97 ? 13.378 -2.531 -21.180 1.00 82.69 97 VAL A C 1
ATOM 693 O O . VAL A 1 97 ? 13.130 -3.670 -20.795 1.00 82.69 97 VAL A O 1
ATOM 696 N N . SER A 1 98 ? 13.470 -1.512 -20.330 1.00 77.88 98 SER A N 1
ATOM 697 C CA . SER A 1 98 ? 13.259 -1.675 -18.889 1.00 77.88 98 SER A CA 1
ATOM 698 C C . SER A 1 98 ? 11.824 -2.115 -18.589 1.00 77.88 98 SER A C 1
ATOM 700 O O . SER A 1 98 ? 10.865 -1.523 -19.099 1.00 77.88 98 SER A O 1
ATOM 702 N N . ARG A 1 99 ? 11.655 -3.169 -17.780 1.00 80.75 99 ARG A N 1
ATOM 703 C CA . ARG A 1 99 ? 10.322 -3.601 -17.350 1.00 80.75 99 ARG A CA 1
ATOM 704 C C . ARG A 1 99 ? 9.693 -2.540 -16.437 1.00 80.75 99 ARG A C 1
ATOM 706 O O . ARG A 1 99 ? 10.391 -1.846 -15.701 1.00 80.75 99 ARG A O 1
ATOM 713 N N . PRO A 1 100 ? 8.356 -2.411 -16.442 1.00 77.94 100 PRO A N 1
ATOM 714 C CA . PRO A 1 100 ? 7.669 -1.571 -15.473 1.00 77.94 100 PRO A CA 1
ATOM 715 C C . PRO A 1 100 ? 7.973 -2.036 -14.045 1.00 77.94 100 PRO A C 1
ATOM 717 O O . PRO A 1 100 ? 7.687 -3.183 -13.694 1.00 77.94 100 PRO A O 1
ATOM 720 N N . VAL A 1 101 ? 8.512 -1.137 -13.221 1.00 80.75 101 VAL A N 1
ATOM 721 C CA . VAL A 1 101 ? 8.805 -1.430 -11.814 1.00 80.75 101 VAL A CA 1
ATOM 722 C C . VAL A 1 101 ? 7.502 -1.524 -11.021 1.00 80.75 101 VAL A C 1
ATOM 724 O O . VAL A 1 101 ? 6.607 -0.685 -11.166 1.00 80.75 101 VAL A O 1
ATOM 727 N N . VAL A 1 102 ? 7.403 -2.546 -10.175 1.00 84.31 102 VAL A N 1
ATOM 728 C CA . VAL A 1 102 ? 6.280 -2.786 -9.264 1.00 84.31 102 VAL A CA 1
ATOM 729 C C . VAL A 1 102 ? 6.824 -2.886 -7.849 1.00 84.31 102 VAL A C 1
ATOM 731 O O . VAL A 1 102 ? 7.736 -3.667 -7.593 1.00 84.31 102 VAL A O 1
ATOM 734 N N . LEU A 1 103 ? 6.248 -2.120 -6.928 1.00 84.12 103 LEU A N 1
ATOM 735 C CA . LEU A 1 103 ? 6.526 -2.228 -5.502 1.00 84.12 103 LEU A CA 1
ATOM 736 C C . LEU A 1 103 ? 5.362 -2.952 -4.847 1.00 84.12 103 LEU A C 1
ATOM 738 O O . LEU A 1 103 ? 4.210 -2.570 -5.064 1.00 84.12 103 LEU A O 1
ATOM 742 N N . SER A 1 104 ? 5.657 -3.964 -4.041 1.00 83.81 104 SER A N 1
ATOM 743 C CA . SER A 1 104 ? 4.675 -4.680 -3.232 1.00 83.81 104 SER A CA 1
ATOM 744 C C . SER A 1 104 ? 5.047 -4.635 -1.761 1.00 83.81 104 SER A C 1
ATOM 746 O O . SER A 1 104 ? 6.192 -4.864 -1.405 1.00 83.81 104 SER A O 1
ATOM 748 N N . ALA A 1 105 ? 4.075 -4.356 -0.900 1.00 85.56 105 ALA A N 1
ATOM 749 C CA . ALA A 1 105 ? 4.238 -4.397 0.546 1.00 85.56 105 ALA A CA 1
ATOM 750 C C . ALA A 1 105 ? 3.120 -5.233 1.155 1.00 85.56 105 ALA A C 1
ATOM 752 O O . ALA A 1 105 ? 1.962 -5.109 0.746 1.00 85.56 105 ALA A O 1
ATOM 753 N N . ARG A 1 106 ? 3.450 -6.044 2.159 1.00 84.25 106 ARG A N 1
ATOM 754 C CA . ARG A 1 106 ? 2.467 -6.851 2.881 1.00 84.25 106 ARG A CA 1
ATOM 755 C C . ARG A 1 106 ? 2.272 -6.314 4.290 1.00 84.25 106 ARG A C 1
ATOM 757 O O . ARG A 1 106 ? 3.201 -6.318 5.091 1.00 84.25 106 ARG A O 1
ATOM 764 N N . LEU A 1 107 ? 1.052 -5.887 4.609 1.00 83.81 107 LEU A N 1
ATOM 765 C CA . LEU A 1 107 ? 0.696 -5.365 5.930 1.00 83.81 107 LEU A CA 1
ATOM 766 C C . LEU A 1 107 ? -0.537 -6.097 6.461 1.00 83.81 107 LEU A C 1
ATOM 768 O O . LEU A 1 107 ? -1.583 -6.107 5.815 1.00 83.81 107 LEU A O 1
ATOM 772 N N . ASN A 1 108 ? -0.421 -6.714 7.642 1.00 81.12 108 ASN A N 1
ATOM 773 C CA . ASN A 1 108 ? -1.506 -7.469 8.291 1.00 81.12 108 ASN A CA 1
ATOM 774 C C . ASN A 1 108 ? -2.161 -8.529 7.380 1.00 81.12 108 ASN A C 1
ATOM 776 O O . ASN A 1 108 ? -3.366 -8.757 7.441 1.00 81.12 108 ASN A O 1
ATOM 780 N N . GLY A 1 109 ? -1.369 -9.163 6.509 1.00 80.06 109 GLY A N 1
ATOM 781 C CA . GLY A 1 109 ? -1.850 -10.180 5.569 1.00 80.06 109 GLY A CA 1
ATOM 782 C C . GLY A 1 109 ? -2.487 -9.637 4.284 1.00 80.06 109 GLY A C 1
ATOM 783 O O . GLY A 1 109 ? -2.844 -10.448 3.436 1.00 80.06 109 GLY A O 1
ATOM 784 N N . VAL A 1 110 ? -2.584 -8.313 4.118 1.00 82.44 110 VAL A N 1
ATOM 785 C CA . VAL A 1 110 ? -3.063 -7.642 2.900 1.00 82.44 110 VAL A CA 1
ATOM 786 C C . VAL A 1 110 ? -1.871 -7.195 2.055 1.00 82.44 110 VAL A C 1
ATOM 788 O O . VAL A 1 110 ? -0.940 -6.584 2.582 1.00 82.44 110 VAL A O 1
ATOM 791 N N . ASP A 1 111 ? -1.919 -7.477 0.753 1.00 85.25 111 ASP A N 1
ATOM 792 C CA . ASP A 1 111 ? -0.899 -7.059 -0.210 1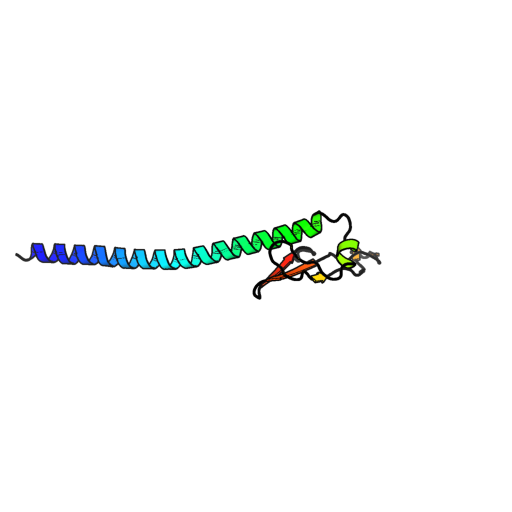.00 85.25 111 ASP A CA 1
ATOM 793 C C . ASP A 1 111 ? -1.279 -5.726 -0.870 1.00 85.25 111 ASP A C 1
ATOM 795 O O . ASP A 1 111 ? -2.358 -5.569 -1.443 1.00 85.25 111 ASP A O 1
ATOM 799 N N . TYR A 1 112 ? -0.364 -4.764 -0.813 1.00 85.19 112 TYR A N 1
ATOM 800 C CA . TYR A 1 112 ? -0.475 -3.446 -1.433 1.00 85.19 112 TYR A CA 1
ATOM 801 C C . TYR A 1 112 ? 0.539 -3.365 -2.560 1.00 85.19 112 TYR A C 1
ATOM 803 O O . TYR A 1 112 ? 1.705 -3.688 -2.352 1.00 85.19 112 TYR A O 1
ATOM 811 N N . ARG A 1 113 ? 0.118 -2.938 -3.754 1.00 83.69 113 ARG A N 1
ATOM 812 C CA . ARG A 1 113 ? 0.997 -2.862 -4.929 1.00 83.69 113 ARG A CA 1
ATOM 813 C C . ARG A 1 113 ? 0.894 -1.497 -5.593 1.00 83.69 113 ARG A C 1
ATOM 815 O O . ARG A 1 113 ? -0.208 -0.979 -5.762 1.00 83.69 113 ARG A O 1
ATOM 822 N N . VAL A 1 114 ? 2.032 -0.920 -5.970 1.00 81.88 114 VAL A N 1
ATOM 823 C CA . VAL A 1 114 ? 2.116 0.371 -6.667 1.00 81.88 114 VAL A CA 1
ATOM 824 C C . VAL A 1 114 ? 3.126 0.269 -7.805 1.00 81.88 114 VAL A C 1
ATOM 826 O O . VAL A 1 114 ? 4.234 -0.221 -7.611 1.00 81.88 114 VAL A O 1
ATOM 829 N N . GLY A 1 115 ? 2.746 0.755 -8.987 1.00 79.38 115 GLY A N 1
ATOM 830 C CA . GLY A 1 115 ? 3.554 0.663 -10.205 1.00 79.38 115 GLY A CA 1
ATOM 831 C C . GLY A 1 115 ? 3.048 -0.411 -11.168 1.00 79.38 115 GLY A C 1
ATOM 832 O O . GLY A 1 115 ? 1.976 -0.984 -10.971 1.00 79.38 115 GLY A O 1
ATOM 833 N N . GLY A 1 116 ? 3.822 -0.668 -12.220 1.00 74.94 116 GLY A N 1
ATOM 834 C CA . GLY A 1 116 ? 3.437 -1.573 -13.303 1.00 74.94 116 GLY A CA 1
ATOM 835 C C . GLY A 1 116 ? 2.518 -0.953 -14.362 1.00 74.94 116 GLY A C 1
ATOM 836 O O . GLY A 1 116 ? 2.121 0.209 -14.282 1.00 74.94 116 GLY A O 1
ATOM 837 N N . VAL A 1 117 ? 2.188 -1.750 -15.379 1.00 60.47 117 VAL A N 1
ATOM 838 C CA . VAL A 1 117 ? 1.163 -1.411 -16.377 1.00 60.47 117 VAL A CA 1
ATOM 839 C C . VAL A 1 117 ? -0.209 -1.851 -15.877 1.00 60.47 117 VAL A C 1
ATOM 841 O O . VAL A 1 117 ? -0.377 -2.981 -15.417 1.00 60.47 117 VAL A O 1
ATOM 844 N N . VAL A 1 118 ? -1.197 -0.962 -15.977 1.00 48.75 118 VAL A N 1
ATOM 845 C CA . VAL A 1 118 ? -2.605 -1.308 -15.760 1.00 48.75 118 VAL A CA 1
ATOM 846 C C . VAL A 1 118 ? -3.013 -2.196 -16.935 1.00 48.75 118 VAL A C 1
ATOM 848 O O . VAL A 1 118 ? -3.110 -1.710 -18.060 1.00 48.75 118 VAL A O 1
ATOM 851 N N . GLN A 1 119 ? -3.182 -3.499 -16.707 1.00 44.78 119 GLN A N 1
ATOM 852 C CA . GLN A 1 119 ? -3.914 -4.328 -17.662 1.00 44.78 119 GLN A CA 1
ATOM 853 C C . GLN A 1 119 ? -5.376 -3.887 -17.567 1.00 44.78 119 GLN A C 1
ATOM 855 O O . GLN A 1 119 ? -6.033 -4.148 -16.560 1.00 44.78 119 GLN A O 1
ATOM 860 N N . GLN A 1 120 ? -5.806 -3.108 -18.561 1.00 36.00 120 GLN A N 1
ATOM 861 C CA . GLN A 1 120 ? -7.218 -2.860 -18.836 1.00 36.00 120 GLN A CA 1
ATOM 862 C C . GLN A 1 120 ? -7.817 -4.067 -19.547 1.00 36.00 120 GLN A C 1
ATOM 864 O O . GLN A 1 120 ? -7.101 -4.646 -20.397 1.00 36.00 120 GLN A O 1
#

pLDDT: mean 77.83, std 9.87, range [36.0, 90.19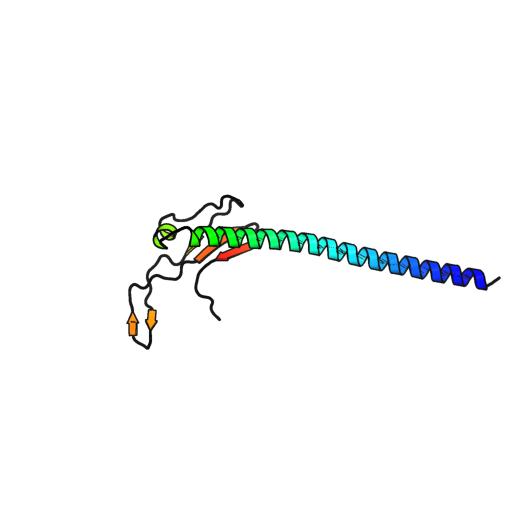]

Sequence (120 aa):
MRQKGDVLAESLIGVLLFAVAGVGISHVAAKMSVAQRDNKVHQQVVNELRSKVQNRADSTSLCSAGGFATDNFGAEVEVAGCDLTTASVGGLAISDVSRPVVLSARLNGVDYRVGGVVQQ

Radius of gyration: 27.49 Å; chains: 1; bounding box: 82×21×65 Å

Foldseek 3Di:
DVPVVVVVVVVVVVVVVVVVVVVVVVVVVVVVVVVVVVVVVLVVVQVQVVCVVVVDPDPLVVVVVQWDAGPPAGWTKGKDQQDWDWDDDPNDTDTRHGAKIKIWTAHPNDIHIDIHDPPD